Protein AF-A0A924U9N8-F1 (afdb_monomer)

pLDDT: mean 91.07, std 13.33, range [39.19, 98.81]

Mean predicted aligned error: 5.57 Å

Radius of gyration: 15.88 Å; Cα contacts (8 Å, |Δi|>4): 222; chains: 1; bounding box: 34×45×50 Å

Solvent-accessible surface area (backbone atoms only — not comparable to full-atom values): 7556 Å² total; per-residue (Å²): 134,84,81,78,81,77,82,77,83,71,85,68,96,60,90,44,39,33,40,35,32,25,15,67,86,33,66,66,45,51,51,43,21,49,53,55,40,43,75,57,66,32,47,76,49,79,48,78,37,88,37,52,78,47,33,53,52,52,52,60,47,40,71,76,75,49,95,59,62,25,33,31,37,36,22,71,71,81,56,95,81,43,58,58,62,51,45,47,51,48,45,33,74,74,69,46,20,54,5,72,10,60,64,45,62,30,48,56,8,34,51,45,11,50,46,39,35,54,51,51,52,58,55,63,72,60,62,69,81,90,63,85,81,127

Nearest PDB structures (foldseek):
  8soq-assembly2_C  TM=5.633E-01  e=2.091E-02  Lactiplantibacillus plantarum WCFS1
  6vga-assembly1_A  TM=5.889E-01  e=1.067E-01  synthetic construct
  8stc-assembly3_F  TM=5.253E-01  e=3.300E-02  Lactiplantibacillus plantarum WCFS1
  7mj0-assembly1_B  TM=5.611E-01  e=7.702E-02  Lactiplantibacillus plantarum WCFS1
  6wh9-assembly2_D  TM=6.342E-01  e=1.216E-01  Saccharopolyspora erythraea

Sequence (134 aa):
MMGEAALELPVFDKPVKLLIVSAVGEKAAARVAIARSRAVGCETDVVTVPGALEVPVVIAMAQRMAEYDGYIALAEDSDVSGGVWRSISLLGLQGLCTGNGIGLEPGQAAFAALHLVAISRKWAAKTKGIGFRA

Secondary structure (DSSP, 8-state):
-PPP-PPPPPP-SS--EEEEEEETTTHHHHHHHHHHHHTTT-EEEEEEESSTTHHHHHHHHHHHHS--SEEEEEE----TT-HHHHHHHHHHHTT--EEEEETS-HHHHHHHHHHHHHHHHHHHTT--------

Structure (mmCIF, N/CA/C/O backbone):
data_AF-A0A924U9N8-F1
#
_entry.id   AF-A0A924U9N8-F1
#
loop_
_atom_site.group_PDB
_atom_site.id
_atom_site.type_symbol
_atom_site.label_atom_id
_atom_site.label_alt_id
_atom_site.label_comp_id
_atom_site.label_asym_id
_atom_site.label_entity_id
_atom_site.label_seq_id
_atom_site.pdbx_PDB_ins_code
_atom_site.Cartn_x
_atom_site.Cartn_y
_atom_site.Cartn_z
_atom_site.occupancy
_atom_site.B_iso_or_equiv
_atom_site.auth_seq_id
_atom_site.auth_comp_id
_atom_site.auth_asym_id
_atom_site.auth_atom_id
_atom_site.pdbx_PDB_model_num
ATOM 1 N N . MET A 1 1 ? 20.220 -22.356 14.488 1.00 39.19 1 MET A N 1
ATOM 2 C CA . MET A 1 1 ? 19.341 -21.610 13.568 1.00 39.19 1 MET A CA 1
ATOM 3 C C . MET A 1 1 ? 18.072 -21.291 14.351 1.00 39.19 1 MET A C 1
ATOM 5 O O . MET A 1 1 ? 17.243 -22.172 14.518 1.00 39.19 1 MET A O 1
ATOM 9 N N . MET A 1 2 ? 18.003 -20.123 14.995 1.00 40.72 2 MET A N 1
ATOM 10 C CA . MET A 1 2 ? 16.784 -19.687 15.687 1.00 40.72 2 MET A CA 1
ATOM 11 C C . MET A 1 2 ? 15.776 -19.282 14.610 1.00 40.72 2 MET A C 1
ATOM 13 O O . MET A 1 2 ? 16.105 -18.449 13.771 1.00 40.72 2 MET A O 1
ATOM 17 N N . GLY A 1 3 ? 14.613 -19.934 14.580 1.00 47.72 3 GLY A N 1
ATOM 18 C CA . GLY A 1 3 ? 13.544 -19.622 13.635 1.00 47.72 3 GLY A CA 1
ATOM 19 C C . GLY A 1 3 ? 13.031 -18.208 13.876 1.00 47.72 3 GLY A C 1
ATOM 20 O O . GLY A 1 3 ? 12.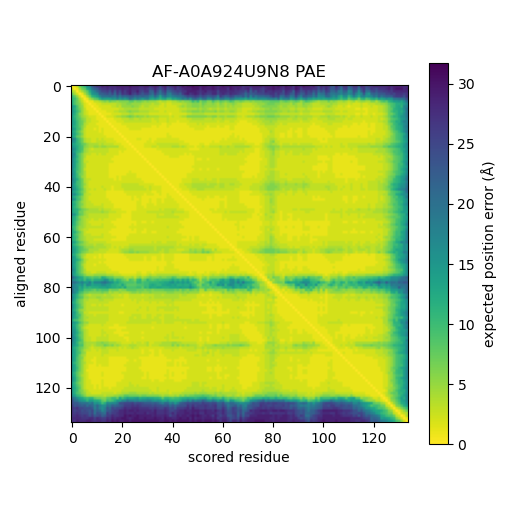579 -17.889 14.973 1.00 47.72 3 GLY A O 1
ATOM 21 N N . GLU A 1 4 ? 13.146 -17.357 12.866 1.00 48.19 4 GLU A N 1
ATOM 22 C CA . GLU A 1 4 ? 12.575 -16.017 12.869 1.00 48.19 4 GLU A CA 1
ATOM 23 C C . GLU A 1 4 ? 11.046 -16.157 12.868 1.00 48.19 4 GLU A C 1
ATOM 25 O O . GLU A 1 4 ? 10.473 -16.794 11.981 1.00 48.19 4 GLU A O 1
ATOM 30 N N . ALA A 1 5 ? 10.373 -15.649 13.903 1.00 55.84 5 ALA A N 1
ATOM 31 C CA . ALA A 1 5 ? 8.918 -15.687 13.963 1.00 55.84 5 ALA A CA 1
ATOM 32 C C . ALA A 1 5 ? 8.360 -14.773 12.862 1.00 55.84 5 ALA A C 1
ATOM 34 O O . ALA A 1 5 ? 8.456 -13.550 12.957 1.00 55.84 5 ALA A O 1
ATOM 35 N N . ALA A 1 6 ? 7.801 -15.367 11.806 1.00 76.75 6 ALA A N 1
ATOM 36 C CA . ALA A 1 6 ? 7.103 -14.622 10.770 1.00 76.75 6 ALA A CA 1
ATOM 37 C C . ALA A 1 6 ? 5.891 -13.915 11.395 1.00 76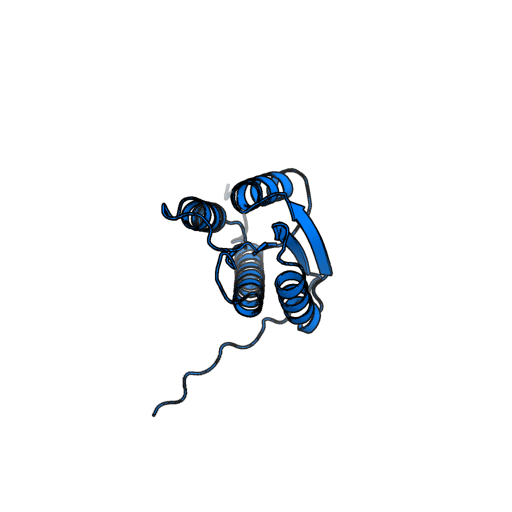.75 6 ALA A C 1
ATOM 39 O O . ALA A 1 6 ? 5.061 -14.551 12.044 1.00 76.75 6 ALA A O 1
ATOM 40 N N . LEU A 1 7 ? 5.807 -12.597 11.218 1.00 87.88 7 LEU A N 1
ATOM 41 C CA . LEU A 1 7 ? 4.706 -11.799 11.743 1.00 87.88 7 LEU A CA 1
ATOM 42 C C . LEU A 1 7 ? 3.380 -12.234 11.085 1.00 87.88 7 LEU A C 1
ATOM 44 O O . LEU A 1 7 ? 3.298 -12.370 9.861 1.00 87.88 7 LEU A O 1
ATOM 48 N N . GLU A 1 8 ? 2.350 -12.477 11.895 1.00 92.44 8 GLU A N 1
ATOM 49 C CA . GLU A 1 8 ? 1.029 -12.891 11.412 1.00 92.44 8 GLU A CA 1
ATOM 50 C C . GLU A 1 8 ? 0.281 -11.731 10.744 1.00 92.44 8 GLU A C 1
ATOM 52 O O . GLU A 1 8 ? 0.529 -10.559 11.017 1.00 92.44 8 GLU A O 1
ATOM 57 N N . LEU A 1 9 ? -0.654 -12.052 9.850 1.00 91.44 9 LEU A N 1
ATOM 58 C CA . LEU A 1 9 ? -1.535 -11.048 9.259 1.00 91.44 9 LEU A CA 1
ATOM 59 C C . LEU A 1 9 ? -2.481 -10.462 10.329 1.00 91.44 9 LEU A C 1
ATOM 61 O O . LEU A 1 9 ? -3.008 -11.217 11.149 1.00 91.44 9 LEU A O 1
ATOM 65 N N . PRO A 1 10 ? -2.744 -9.143 10.321 1.00 94.88 10 PRO A N 1
ATOM 66 C CA . PRO A 1 10 ? -3.617 -8.527 11.307 1.00 94.88 10 PRO A CA 1
ATOM 67 C C . PRO A 1 10 ? -5.076 -8.923 11.064 1.00 94.88 10 PRO A C 1
ATOM 69 O O . PRO A 1 10 ? -5.519 -9.065 9.924 1.00 94.88 10 PRO A O 1
ATOM 72 N N . VAL A 1 11 ? -5.833 -9.047 12.152 1.00 92.69 11 VAL A N 1
ATOM 73 C CA . VAL A 1 11 ? -7.287 -9.244 12.126 1.00 92.69 11 VAL A CA 1
ATOM 74 C C . VAL A 1 11 ? -7.965 -7.904 12.379 1.00 92.69 11 VAL A C 1
ATOM 76 O O . VAL A 1 11 ? -7.540 -7.151 13.256 1.00 92.69 11 VAL A O 1
ATOM 79 N N . PHE A 1 12 ? -9.026 -7.619 11.624 1.00 94.88 12 PHE A N 1
ATOM 80 C CA . PHE A 1 12 ? -9.784 -6.381 11.747 1.00 94.88 12 PHE A CA 1
ATOM 81 C C . PHE A 1 12 ? -11.217 -6.646 12.197 1.00 94.88 12 PHE A C 1
ATOM 83 O O . PHE A 1 12 ? -11.949 -7.437 11.613 1.00 94.88 12 PHE A O 1
ATOM 90 N N . ASP A 1 13 ? -11.615 -5.920 13.228 1.00 92.50 13 ASP A N 1
ATOM 91 C CA . ASP A 1 13 ? -12.946 -5.876 13.830 1.00 92.50 13 ASP A CA 1
ATOM 92 C C . ASP A 1 13 ? -13.898 -4.903 13.107 1.00 92.50 13 ASP A C 1
ATOM 94 O O . ASP A 1 13 ? -15.115 -4.973 13.271 1.00 92.50 13 ASP A O 1
ATOM 98 N N . LYS A 1 14 ? -13.357 -4.021 12.257 1.00 93.62 14 LYS A N 1
ATOM 99 C CA . LYS A 1 14 ? -14.114 -3.144 11.350 1.00 93.62 14 LYS A CA 1
ATOM 100 C C . LYS A 1 14 ? -13.619 -3.322 9.912 1.00 93.62 14 LYS A C 1
ATOM 102 O O . LYS A 1 14 ? -12.411 -3.518 9.746 1.00 93.62 14 LYS A O 1
ATOM 107 N N . PRO A 1 15 ? -14.483 -3.176 8.887 1.00 96.31 15 PRO A N 1
ATOM 108 C CA . PRO A 1 15 ? -14.069 -3.266 7.486 1.00 96.31 15 PRO A CA 1
ATOM 109 C C . PRO A 1 15 ? -12.869 -2.366 7.188 1.00 96.31 15 PRO A C 1
ATOM 111 O O . PRO A 1 15 ? -12.778 -1.268 7.734 1.00 96.31 15 PRO A O 1
ATOM 114 N N . VAL A 1 16 ? -11.941 -2.845 6.362 1.00 98.12 16 VAL A N 1
ATOM 115 C CA . VAL A 1 16 ? -10.779 -2.088 5.874 1.00 98.12 16 VAL A CA 1
ATOM 116 C C . VAL A 1 16 ? -10.905 -1.955 4.369 1.00 98.12 16 VAL A C 1
ATOM 118 O O . VAL A 1 16 ? -11.113 -2.960 3.685 1.00 98.12 16 VAL A O 1
ATOM 121 N N . LYS A 1 17 ? -10.720 -0.739 3.858 1.00 98.38 17 LYS A N 1
ATOM 122 C CA . LYS A 1 17 ? -10.680 -0.456 2.427 1.00 98.38 17 LYS A CA 1
ATOM 123 C C . LYS A 1 17 ? -9.304 0.058 2.022 1.00 98.38 17 LYS A C 1
ATOM 125 O O . LYS A 1 17 ? -8.848 1.088 2.514 1.00 98.38 17 LYS A O 1
ATOM 130 N N . LEU A 1 18 ? -8.644 -0.649 1.109 1.00 98.62 18 LEU A N 1
ATOM 131 C CA . LEU A 1 18 ? -7.336 -0.268 0.575 1.00 98.62 18 LEU A CA 1
ATOM 132 C C . LEU A 1 18 ? -7.442 0.210 -0.872 1.00 98.62 18 LEU A C 1
ATOM 134 O O . LEU A 1 18 ? -8.189 -0.361 -1.670 1.00 98.62 18 LEU A O 1
ATOM 138 N N . LEU A 1 19 ? -6.625 1.200 -1.224 1.00 98.81 19 LEU A N 1
ATOM 139 C CA . LEU A 1 19 ? -6.384 1.581 -2.613 1.00 98.81 19 LEU A CA 1
ATOM 140 C C . LEU A 1 19 ? -5.039 1.028 -3.088 1.00 98.81 19 LEU A C 1
ATOM 142 O O . LEU A 1 19 ? -3.988 1.341 -2.530 1.00 98.81 19 LEU A O 1
ATOM 146 N N . ILE A 1 20 ? -5.063 0.251 -4.164 1.00 98.75 20 ILE A N 1
ATOM 147 C CA . ILE A 1 20 ? -3.868 -0.193 -4.878 1.00 98.75 20 ILE A CA 1
ATOM 148 C C . ILE A 1 20 ? -3.652 0.752 -6.058 1.00 98.75 20 ILE A C 1
ATOM 150 O O . ILE A 1 20 ? -4.466 0.809 -6.981 1.00 98.75 20 ILE A O 1
ATOM 154 N N . VAL A 1 21 ? -2.545 1.487 -6.042 1.00 98.62 21 VAL A N 1
ATOM 155 C CA . VAL A 1 21 ? -2.132 2.347 -7.151 1.00 98.62 21 VAL A CA 1
ATOM 156 C C . VAL A 1 21 ? -1.029 1.631 -7.916 1.00 98.62 21 VAL A C 1
ATOM 158 O O . VAL A 1 21 ? 0.058 1.397 -7.393 1.00 98.62 21 VAL A O 1
ATOM 161 N N . SER A 1 22 ? -1.345 1.246 -9.147 1.00 98.19 22 SER A N 1
ATOM 162 C CA . SER A 1 22 ? -0.540 0.358 -9.981 1.00 98.19 22 SER A CA 1
ATOM 163 C C . SER A 1 22 ? -0.081 1.089 -11.234 1.00 98.19 22 SER A C 1
ATOM 165 O O . SER A 1 22 ? -0.916 1.596 -11.978 1.00 98.19 22 SER A O 1
ATOM 167 N N . ALA A 1 23 ? 1.212 1.091 -11.540 1.00 97.56 23 ALA A N 1
ATOM 168 C CA . ALA A 1 23 ? 1.681 1.484 -12.866 1.00 97.56 23 ALA A CA 1
ATOM 169 C C . ALA A 1 23 ? 1.193 0.488 -13.941 1.00 97.56 23 ALA A C 1
ATOM 171 O O . ALA A 1 23 ? 0.793 -0.646 -13.637 1.00 97.56 23 ALA A O 1
ATOM 172 N N . VAL A 1 24 ? 1.208 0.895 -15.213 1.00 96.94 24 VAL A N 1
ATOM 173 C CA . VAL A 1 24 ? 1.008 -0.042 -16.331 1.00 96.94 24 VAL A CA 1
ATOM 174 C C . VAL A 1 24 ? 2.074 -1.144 -16.287 1.00 96.94 24 VAL A C 1
ATOM 176 O O . VAL A 1 24 ? 3.216 -0.896 -15.931 1.00 96.94 24 VAL A O 1
ATOM 179 N N . GLY A 1 25 ? 1.689 -2.377 -16.624 1.00 94.38 25 GLY A N 1
ATOM 180 C CA . GLY A 1 25 ? 2.561 -3.557 -16.504 1.00 94.38 25 GLY A CA 1
ATOM 181 C C . GLY A 1 25 ? 2.381 -4.335 -15.194 1.00 94.38 25 GLY A C 1
ATOM 182 O O . GLY A 1 25 ? 2.415 -5.563 -15.210 1.00 94.38 25 GLY A O 1
ATOM 183 N N . GLU A 1 26 ? 1.983 -3.678 -14.102 1.00 96.75 26 GLU A N 1
ATOM 184 C CA . GLU A 1 26 ? 1.890 -4.280 -12.756 1.00 96.75 26 GLU A CA 1
ATOM 185 C C . GLU A 1 26 ? 0.614 -5.099 -12.482 1.00 96.75 26 GLU A C 1
ATOM 187 O O . GLU A 1 26 ? 0.225 -5.352 -11.340 1.00 96.75 26 GLU A O 1
ATOM 192 N N . LYS A 1 27 ? -0.070 -5.584 -13.526 1.00 96.62 27 LYS A N 1
ATOM 193 C CA . LYS A 1 27 ? -1.322 -6.352 -13.362 1.00 96.62 27 LYS A CA 1
ATOM 194 C C . LYS A 1 27 ? -1.128 -7.621 -12.530 1.00 96.62 27 LYS A C 1
ATOM 196 O O . LYS A 1 27 ? -2.054 -8.045 -11.839 1.00 96.62 27 LYS A O 1
ATOM 201 N N . ALA A 1 28 ? 0.030 -8.273 -12.643 1.00 97.50 28 ALA A N 1
ATOM 202 C CA . ALA A 1 28 ? 0.335 -9.471 -11.864 1.00 97.50 28 ALA A CA 1
ATOM 203 C C . ALA A 1 28 ? 0.575 -9.131 -10.390 1.00 97.50 28 ALA A C 1
ATOM 205 O O . ALA A 1 28 ? -0.034 -9.757 -9.522 1.00 97.50 28 ALA A O 1
ATOM 206 N N . ALA A 1 29 ? 1.371 -8.096 -10.122 1.00 97.50 29 ALA A N 1
ATOM 207 C CA . ALA A 1 29 ? 1.626 -7.608 -8.775 1.00 97.50 29 ALA A CA 1
ATOM 208 C C . ALA A 1 29 ? 0.339 -7.151 -8.076 1.00 97.50 29 ALA A C 1
ATOM 210 O O . ALA A 1 29 ? 0.075 -7.548 -6.941 1.00 97.50 29 ALA A O 1
ATOM 211 N N . ALA A 1 30 ? -0.532 -6.427 -8.787 1.00 98.38 30 ALA A N 1
ATOM 212 C CA . ALA A 1 30 ? -1.832 -6.014 -8.268 1.00 98.38 30 ALA A CA 1
ATOM 213 C C . ALA A 1 30 ? -2.691 -7.216 -7.840 1.00 98.38 30 ALA A C 1
ATOM 215 O O . ALA A 1 30 ? -3.300 -7.179 -6.775 1.00 98.38 30 ALA A O 1
ATOM 216 N N . ARG A 1 31 ? -2.702 -8.322 -8.603 1.00 98.44 31 ARG A N 1
ATOM 217 C CA . ARG A 1 31 ? -3.426 -9.546 -8.202 1.00 98.44 31 ARG A CA 1
ATOM 218 C C . ARG A 1 31 ? -2.867 -10.173 -6.928 1.00 98.44 31 ARG A C 1
ATOM 220 O O . ARG A 1 31 ? -3.654 -10.649 -6.113 1.00 98.44 31 ARG A O 1
ATOM 227 N N . VAL A 1 32 ? -1.545 -10.179 -6.753 1.00 98.31 32 VAL A N 1
ATOM 228 C CA . VAL A 1 32 ? -0.909 -10.693 -5.528 1.00 98.31 32 VAL A CA 1
ATOM 229 C C . VAL A 1 32 ? -1.297 -9.830 -4.329 1.00 98.31 32 VAL A C 1
ATOM 231 O O . VAL A 1 32 ? -1.755 -10.364 -3.319 1.00 98.31 32 VAL A O 1
ATOM 234 N N . ALA A 1 33 ? -1.200 -8.505 -4.465 1.00 98.19 33 ALA A N 1
ATOM 235 C CA . ALA A 1 33 ? -1.613 -7.565 -3.428 1.00 98.19 33 ALA A CA 1
ATOM 236 C C . ALA A 1 33 ? -3.100 -7.737 -3.064 1.00 98.19 33 ALA A C 1
ATOM 238 O O . ALA A 1 33 ? -3.424 -7.893 -1.889 1.00 98.19 33 ALA A O 1
ATOM 239 N N . ILE A 1 34 ? -3.994 -7.826 -4.061 1.00 98.50 34 ILE A N 1
ATOM 240 C CA . ILE A 1 34 ? -5.427 -8.102 -3.855 1.00 98.50 34 ILE A CA 1
ATOM 241 C C . ILE A 1 34 ? -5.629 -9.400 -3.074 1.00 98.50 34 ILE A C 1
ATOM 243 O O . ILE A 1 34 ? -6.374 -9.414 -2.096 1.00 98.50 34 ILE A O 1
ATOM 247 N N . ALA A 1 35 ? -4.995 -10.495 -3.501 1.00 98.00 35 ALA A N 1
ATOM 248 C CA . ALA A 1 35 ? -5.159 -11.793 -2.853 1.00 98.00 35 ALA A CA 1
ATOM 249 C C . ALA A 1 35 ? -4.712 -11.741 -1.386 1.00 98.00 35 ALA A C 1
ATOM 251 O O . ALA A 1 35 ? -5.421 -12.233 -0.507 1.00 98.00 35 ALA A O 1
ATOM 252 N N . ARG A 1 36 ? -3.577 -11.086 -1.110 1.00 96.56 36 ARG A N 1
ATOM 253 C CA . ARG A 1 36 ? -3.049 -10.914 0.248 1.00 96.56 36 ARG A CA 1
ATOM 254 C C . ARG A 1 36 ? -3.977 -10.071 1.125 1.00 96.56 36 ARG A C 1
ATOM 256 O O . ARG A 1 36 ? -4.232 -10.458 2.260 1.00 96.56 36 ARG A O 1
ATOM 263 N N . SER A 1 37 ? -4.514 -8.968 0.607 1.00 97.50 37 SER A N 1
ATOM 264 C CA . SER A 1 37 ? -5.460 -8.107 1.332 1.00 97.50 37 SER A CA 1
ATOM 265 C C . SER A 1 37 ? -6.802 -8.793 1.585 1.00 97.50 37 SER A C 1
ATOM 267 O O . SER A 1 37 ? -7.342 -8.730 2.689 1.00 97.50 37 SER A O 1
ATOM 269 N N . ARG A 1 38 ? -7.336 -9.510 0.594 1.00 95.81 38 ARG A N 1
ATOM 270 C CA . ARG A 1 38 ? -8.611 -10.229 0.733 1.00 95.81 38 ARG A CA 1
ATOM 271 C C . ARG A 1 38 ? -8.525 -11.417 1.688 1.00 95.81 38 ARG A C 1
ATOM 273 O O . ARG A 1 38 ? -9.541 -11.769 2.277 1.00 95.81 38 ARG A O 1
ATOM 280 N N . ALA A 1 39 ? -7.337 -11.986 1.902 1.00 94.31 39 ALA A N 1
ATOM 281 C CA . ALA A 1 39 ? -7.126 -13.053 2.884 1.00 94.31 39 ALA A CA 1
ATOM 282 C C . ALA A 1 39 ? -7.479 -12.639 4.329 1.00 94.31 39 ALA A C 1
ATOM 284 O O . ALA A 1 39 ? -7.734 -13.507 5.157 1.00 94.31 39 ALA A O 1
ATOM 285 N N . VAL A 1 40 ? -7.536 -11.334 4.621 1.00 94.75 40 VAL A N 1
ATOM 286 C CA . VAL A 1 40 ? -7.982 -10.776 5.913 1.00 94.75 40 VAL A CA 1
ATOM 287 C C . VAL A 1 40 ? -9.285 -9.976 5.805 1.00 94.75 40 VAL A C 1
ATOM 289 O O . VAL A 1 40 ? -9.577 -9.134 6.649 1.00 94.75 40 VAL A O 1
ATOM 292 N N . GLY A 1 41 ? -10.072 -10.206 4.749 1.00 94.50 41 GLY A N 1
ATOM 293 C CA . GLY A 1 41 ? -11.385 -9.579 4.574 1.00 94.50 41 GLY A CA 1
ATOM 294 C C . GLY A 1 41 ? -11.357 -8.101 4.168 1.00 94.50 41 GLY A C 1
ATOM 295 O O . GLY A 1 41 ? -12.372 -7.427 4.307 1.00 94.50 41 GLY A O 1
ATOM 296 N N . CYS A 1 42 ? -10.227 -7.581 3.674 1.00 96.44 42 CYS A N 1
ATOM 297 C CA . CYS A 1 42 ? -10.149 -6.195 3.205 1.00 96.44 42 CYS A CA 1
ATOM 298 C C . CYS A 1 42 ? -10.767 -6.020 1.812 1.00 96.44 42 CYS A C 1
ATOM 300 O O . CYS A 1 42 ? -10.519 -6.810 0.894 1.00 96.44 42 CYS A O 1
ATOM 302 N N . GLU A 1 43 ? -11.487 -4.917 1.633 1.00 97.75 43 GLU A N 1
ATOM 303 C CA . GLU A 1 43 ? -11.889 -4.414 0.325 1.00 97.75 43 GLU A CA 1
ATOM 304 C C . GLU A 1 43 ? -10.701 -3.743 -0.371 1.00 97.75 43 GLU A C 1
ATOM 306 O O . GLU A 1 43 ? -9.824 -3.153 0.263 1.00 97.75 43 GLU A O 1
ATOM 311 N N . THR A 1 44 ? -10.652 -3.864 -1.695 1.00 98.25 44 THR A N 1
ATOM 312 C CA . THR A 1 44 ? -9.545 -3.366 -2.518 1.00 98.25 44 THR A CA 1
ATOM 313 C C . THR A 1 44 ? -10.087 -2.739 -3.790 1.00 98.25 44 THR A C 1
ATOM 315 O O . THR A 1 44 ? -10.752 -3.422 -4.569 1.00 98.25 44 THR A O 1
ATOM 318 N N . ASP A 1 45 ? -9.741 -1.473 -4.009 1.00 98.44 45 ASP A N 1
ATOM 319 C CA . ASP A 1 45 ? -9.881 -0.803 -5.301 1.00 98.44 45 ASP A CA 1
ATOM 320 C C . ASP A 1 45 ? -8.514 -0.733 -5.986 1.00 98.44 45 ASP A C 1
ATOM 322 O O . ASP A 1 45 ? -7.474 -0.668 -5.324 1.00 98.44 45 ASP A O 1
ATOM 326 N N . VAL A 1 46 ? -8.504 -0.747 -7.320 1.00 98.44 46 VAL A N 1
ATOM 327 C CA . VAL A 1 46 ? -7.277 -0.601 -8.112 1.00 98.44 46 VAL A CA 1
ATOM 328 C C . VAL A 1 46 ? -7.418 0.577 -9.056 1.00 98.44 46 VAL A C 1
ATOM 330 O O . VAL A 1 46 ? -8.362 0.637 -9.843 1.00 98.44 46 VAL A O 1
ATOM 333 N N . VAL A 1 47 ? -6.436 1.472 -9.027 1.00 98.38 47 VAL A N 1
ATOM 334 C CA . VAL A 1 47 ? -6.264 2.527 -10.026 1.00 98.38 47 VAL A CA 1
ATOM 335 C C . VAL A 1 47 ? -4.976 2.265 -10.789 1.00 98.38 47 VAL A C 1
ATOM 337 O O . VAL A 1 47 ? -3.923 2.044 -10.190 1.00 98.38 47 VAL A O 1
ATOM 340 N N . THR A 1 48 ? -5.062 2.285 -12.119 1.00 98.38 48 THR A N 1
ATOM 341 C CA . THR A 1 48 ? -3.894 2.151 -12.99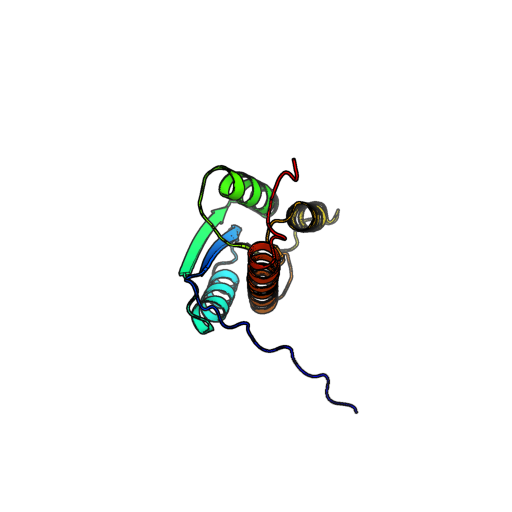2 1.00 98.38 48 THR A CA 1
ATOM 342 C C . THR A 1 48 ? -3.415 3.521 -13.459 1.00 98.38 48 THR A C 1
ATOM 344 O O . THR A 1 48 ? -4.216 4.321 -13.941 1.00 98.38 48 THR A O 1
ATOM 347 N N . VAL A 1 49 ? -2.113 3.776 -13.340 1.00 98.12 49 VAL A N 1
ATOM 348 C CA . VAL A 1 49 ? -1.447 5.020 -13.751 1.00 98.12 49 VAL A CA 1
ATOM 349 C C . VAL A 1 49 ? -0.381 4.758 -14.824 1.00 98.12 49 VAL A C 1
ATOM 351 O O . VAL A 1 49 ? 0.075 3.619 -14.942 1.00 98.12 49 VAL A O 1
ATOM 354 N N . PRO A 1 50 ? 0.029 5.769 -15.617 1.00 97.00 50 PRO A N 1
ATOM 355 C CA . PRO A 1 50 ? 1.007 5.586 -16.691 1.00 97.00 50 PRO A CA 1
ATOM 356 C C . PRO A 1 50 ? 2.376 5.066 -16.239 1.00 97.00 50 PRO A C 1
ATOM 358 O O . PRO A 1 50 ? 2.950 4.242 -16.941 1.00 97.00 50 PRO A O 1
ATOM 361 N N . GLY A 1 51 ? 2.897 5.498 -15.089 1.00 94.62 51 GLY A N 1
ATOM 362 C CA . GLY A 1 51 ? 4.200 5.058 -14.597 1.00 94.62 51 GLY A CA 1
ATOM 363 C C . GLY A 1 51 ? 4.402 5.277 -13.098 1.00 94.62 51 GLY A C 1
ATOM 364 O O . GLY A 1 51 ? 3.492 5.664 -12.364 1.00 94.62 51 GLY A O 1
ATOM 365 N N . ALA A 1 52 ? 5.626 5.011 -12.632 1.00 95.56 52 ALA A N 1
ATOM 366 C CA . ALA A 1 52 ? 5.985 5.067 -11.213 1.00 95.56 52 ALA A CA 1
ATOM 367 C C . ALA A 1 52 ? 5.858 6.479 -10.603 1.00 95.56 52 ALA A C 1
ATOM 369 O O . ALA A 1 52 ? 5.559 6.612 -9.417 1.00 95.56 52 ALA A O 1
ATOM 370 N N . LEU A 1 53 ? 6.050 7.534 -11.405 1.00 95.00 53 LEU A N 1
ATOM 371 C CA . LEU A 1 53 ? 5.986 8.929 -10.950 1.00 95.00 53 LEU A CA 1
ATOM 372 C C . LEU A 1 53 ? 4.569 9.355 -10.548 1.00 95.00 53 LEU A C 1
ATOM 374 O O . LEU A 1 53 ? 4.401 10.151 -9.623 1.00 95.00 53 LEU A O 1
ATOM 378 N N . GLU A 1 54 ? 3.543 8.795 -11.188 1.00 96.88 54 GLU A N 1
ATOM 379 C CA . GLU A 1 54 ? 2.151 9.115 -10.873 1.00 96.88 54 GLU A CA 1
ATOM 380 C C . GLU A 1 54 ? 1.641 8.376 -9.629 1.00 96.88 54 GLU A C 1
ATOM 382 O O . GLU A 1 54 ? 0.659 8.806 -9.023 1.00 96.88 54 GLU A O 1
ATOM 387 N N . VAL A 1 55 ? 2.307 7.297 -9.204 1.00 97.88 55 VAL A N 1
ATOM 388 C CA . VAL A 1 55 ? 1.903 6.494 -8.038 1.00 97.88 55 VAL A CA 1
ATOM 389 C C . VAL A 1 55 ? 1.812 7.329 -6.748 1.00 97.88 55 VAL A C 1
ATOM 391 O O . VAL A 1 55 ? 0.726 7.382 -6.161 1.00 97.88 55 VAL A O 1
ATOM 394 N N . PRO A 1 56 ? 2.874 8.029 -6.288 1.00 97.31 56 PRO A N 1
ATOM 395 C CA . PRO A 1 56 ? 2.787 8.862 -5.086 1.00 97.31 56 PRO A CA 1
ATOM 396 C C . PRO A 1 56 ? 1.787 10.016 -5.243 1.00 97.31 56 PRO A C 1
ATOM 398 O O . PRO A 1 56 ? 1.131 10.395 -4.272 1.00 97.31 56 PRO A O 1
ATOM 401 N N . VAL A 1 57 ? 1.630 10.553 -6.458 1.00 97.62 57 VAL A N 1
ATOM 402 C CA . VAL A 1 57 ? 0.690 11.648 -6.741 1.00 97.62 57 VAL A CA 1
ATOM 403 C C . VAL A 1 57 ? -0.751 11.187 -6.538 1.00 97.62 57 VAL A C 1
ATOM 405 O O . VAL A 1 57 ? -1.506 11.849 -5.826 1.00 97.62 57 VAL A O 1
ATOM 408 N N . VAL A 1 58 ? -1.128 10.035 -7.095 1.00 98.44 58 VAL A N 1
ATOM 409 C CA . VAL A 1 58 ? -2.479 9.482 -6.935 1.00 98.44 58 VAL A CA 1
ATOM 410 C C . VAL A 1 58 ? -2.757 9.090 -5.488 1.00 98.44 58 VAL A C 1
ATOM 412 O O . VAL A 1 58 ? -3.849 9.375 -5.003 1.00 98.44 58 VAL A O 1
ATOM 415 N N . ILE A 1 59 ? -1.786 8.525 -4.762 1.00 98.50 59 ILE A N 1
ATOM 416 C CA . ILE A 1 59 ? -1.946 8.237 -3.324 1.00 98.50 59 ILE A CA 1
ATOM 417 C C . ILE A 1 59 ? -2.219 9.529 -2.542 1.00 98.50 59 ILE A C 1
ATOM 419 O O . ILE A 1 59 ? -3.165 9.596 -1.757 1.00 98.50 59 ILE A O 1
ATOM 423 N N . ALA A 1 60 ? -1.441 10.585 -2.794 1.00 97.81 60 ALA A N 1
ATOM 424 C CA . ALA A 1 60 ? -1.635 11.877 -2.142 1.00 97.81 60 ALA A CA 1
ATOM 425 C C . ALA A 1 60 ? -2.980 12.535 -2.502 1.00 97.81 60 ALA A C 1
ATOM 427 O O . ALA A 1 60 ? -3.582 13.210 -1.667 1.00 97.81 60 ALA A O 1
ATOM 428 N N . MET A 1 61 ? -3.457 12.363 -3.740 1.00 98.06 61 MET A N 1
ATOM 429 C CA . MET A 1 61 ? -4.788 12.815 -4.157 1.00 98.06 61 MET A CA 1
ATOM 430 C C . MET A 1 61 ? -5.886 12.034 -3.437 1.00 98.06 61 MET A C 1
ATOM 432 O O . MET A 1 61 ? -6.769 12.648 -2.842 1.00 98.06 61 MET A O 1
ATOM 436 N N . ALA A 1 62 ? -5.806 10.702 -3.447 1.00 98.06 62 ALA A N 1
ATOM 437 C CA . ALA A 1 62 ? -6.788 9.824 -2.826 1.00 98.06 62 ALA A CA 1
ATOM 438 C C . ALA A 1 62 ? -6.938 10.115 -1.330 1.00 98.06 62 ALA A C 1
ATOM 440 O O . ALA A 1 62 ? -8.061 10.288 -0.877 1.00 98.06 62 ALA A O 1
ATOM 441 N N . GLN A 1 63 ? -5.836 10.326 -0.603 1.00 96.00 63 GLN A N 1
ATOM 442 C CA . GLN A 1 63 ? -5.877 10.674 0.823 1.00 96.00 63 GLN A CA 1
ATOM 443 C C . GLN A 1 63 ? -6.681 11.937 1.149 1.00 96.00 63 GLN A C 1
ATOM 445 O O . GLN A 1 63 ? -7.167 12.082 2.267 1.00 96.00 63 GLN A O 1
ATOM 450 N N . ARG A 1 64 ? -6.801 12.875 0.208 1.00 95.44 64 ARG A N 1
ATOM 451 C CA . ARG A 1 64 ? -7.552 14.123 0.416 1.00 95.44 64 ARG A CA 1
ATOM 452 C C . ARG A 1 64 ? -8.972 14.072 -0.131 1.00 95.44 64 ARG A C 1
ATOM 454 O O . ARG A 1 64 ? -9.778 14.923 0.225 1.00 95.44 64 ARG A O 1
ATOM 461 N N . MET A 1 65 ? -9.239 13.163 -1.064 1.00 96.50 65 MET A N 1
ATOM 462 C CA . MET A 1 65 ? -10.429 13.201 -1.919 1.00 96.50 65 MET A CA 1
ATOM 463 C C . MET A 1 65 ? -11.286 11.936 -1.822 1.00 96.50 65 MET A C 1
ATOM 465 O O . MET A 1 65 ? -12.377 11.911 -2.385 1.00 96.50 65 MET A O 1
ATOM 469 N N . ALA A 1 66 ? -10.799 10.885 -1.163 1.00 95.12 66 ALA A N 1
ATOM 470 C CA . ALA A 1 66 ? -11.452 9.590 -1.064 1.00 95.12 66 ALA A CA 1
ATOM 471 C C . ALA A 1 66 ? -11.236 8.954 0.318 1.00 95.12 66 ALA A C 1
ATOM 473 O O . ALA A 1 66 ? -10.282 9.260 1.027 1.00 95.12 66 ALA A O 1
ATOM 474 N N . GLU A 1 67 ? -12.122 8.025 0.666 1.00 93.06 67 GLU A N 1
ATOM 475 C CA . GLU A 1 67 ? -12.124 7.330 1.953 1.00 93.06 67 GLU A CA 1
ATOM 476 C C . GLU A 1 67 ? -11.431 5.964 1.808 1.00 93.06 67 GLU A C 1
ATOM 478 O O . GLU A 1 67 ? -12.065 4.964 1.458 1.00 93.06 67 GLU A O 1
ATOM 483 N N . TYR A 1 68 ? -10.117 5.927 2.046 1.00 98.38 68 TYR A N 1
ATOM 484 C CA . TYR A 1 68 ? -9.329 4.693 2.143 1.00 98.38 68 TYR A CA 1
ATOM 485 C C . TYR A 1 68 ? -8.568 4.649 3.467 1.00 98.38 68 TYR A C 1
ATOM 487 O O . TYR A 1 68 ? -8.045 5.658 3.934 1.00 98.38 68 TYR A O 1
ATOM 495 N N . ASP A 1 69 ? -8.460 3.459 4.055 1.00 98.06 69 ASP A N 1
ATOM 496 C CA . ASP A 1 69 ? -7.703 3.241 5.289 1.00 98.06 69 ASP A CA 1
ATOM 497 C C . ASP A 1 69 ? -6.191 3.160 5.035 1.00 98.06 69 ASP A C 1
ATOM 499 O O . ASP A 1 69 ? -5.386 3.464 5.915 1.00 98.06 69 ASP A O 1
ATOM 503 N N . GLY A 1 70 ? -5.790 2.730 3.837 1.00 98.38 70 GLY A N 1
ATOM 504 C CA . GLY A 1 70 ? -4.394 2.536 3.471 1.00 98.38 70 GLY A CA 1
ATOM 505 C C . GLY A 1 70 ? -4.183 2.366 1.971 1.00 98.38 70 GLY A C 1
ATOM 506 O O . GLY A 1 70 ? -5.129 2.233 1.191 1.00 98.38 70 GLY A O 1
ATOM 507 N N . TYR A 1 71 ? -2.913 2.366 1.577 1.00 98.75 71 TYR A N 1
ATOM 508 C CA . TYR A 1 71 ? -2.492 2.445 0.182 1.00 98.75 71 TYR A CA 1
ATOM 509 C C . TYR A 1 71 ? -1.395 1.435 -0.119 1.00 98.75 71 TYR A C 1
ATOM 511 O O . TYR A 1 71 ? -0.505 1.219 0.701 1.00 98.75 71 TYR A O 1
ATOM 519 N N . ILE A 1 72 ? -1.418 0.860 -1.316 1.00 98.75 72 ILE A N 1
ATOM 520 C CA . ILE A 1 72 ? -0.361 -0.018 -1.823 1.00 98.75 72 ILE A CA 1
ATOM 521 C C . ILE A 1 72 ? 0.165 0.590 -3.123 1.00 98.75 72 ILE A C 1
ATOM 523 O O . ILE A 1 72 ? -0.606 0.826 -4.052 1.00 98.75 72 ILE A O 1
ATOM 527 N N . ALA A 1 73 ? 1.467 0.858 -3.174 1.00 98.44 73 ALA A N 1
ATOM 528 C CA . ALA A 1 73 ? 2.154 1.443 -4.322 1.00 98.44 73 ALA A CA 1
ATOM 529 C C . ALA A 1 73 ? 2.858 0.348 -5.128 1.00 98.44 73 ALA A C 1
ATOM 531 O O . ALA A 1 73 ? 3.733 -0.315 -4.580 1.00 98.44 73 ALA A O 1
ATOM 532 N N . LEU A 1 74 ? 2.505 0.166 -6.404 1.00 98.31 74 LEU A N 1
ATOM 533 C CA . LEU A 1 74 ? 3.098 -0.853 -7.277 1.00 98.31 74 LEU A CA 1
ATOM 534 C C . LEU A 1 74 ? 3.611 -0.227 -8.576 1.00 98.31 74 LEU A C 1
ATOM 536 O O . LEU A 1 74 ? 2.844 0.392 -9.315 1.00 98.31 74 LEU A O 1
ATOM 540 N N . ALA A 1 75 ? 4.895 -0.420 -8.855 1.00 96.88 75 ALA A N 1
ATOM 541 C CA . ALA A 1 75 ? 5.552 -0.099 -10.119 1.00 96.88 75 ALA A CA 1
ATOM 542 C C . ALA A 1 75 ? 6.888 -0.845 -10.192 1.00 96.88 75 ALA A C 1
ATOM 544 O O . ALA A 1 75 ? 7.472 -1.166 -9.153 1.00 96.88 75 ALA A O 1
ATOM 545 N N . GLU A 1 76 ? 7.414 -1.038 -11.396 1.00 92.31 76 GLU A N 1
ATOM 546 C CA . GLU A 1 76 ? 8.827 -1.363 -11.562 1.00 92.31 76 GLU A CA 1
ATOM 547 C C . GLU A 1 76 ? 9.697 -0.237 -10.987 1.00 92.31 76 GLU A C 1
ATOM 549 O O . GLU A 1 76 ? 9.325 0.943 -11.006 1.00 92.31 76 GLU A O 1
ATOM 554 N N . ASP A 1 77 ? 10.876 -0.596 -10.480 1.00 87.19 77 ASP A N 1
ATOM 555 C CA . ASP A 1 77 ? 11.860 0.404 -10.086 1.00 87.19 77 ASP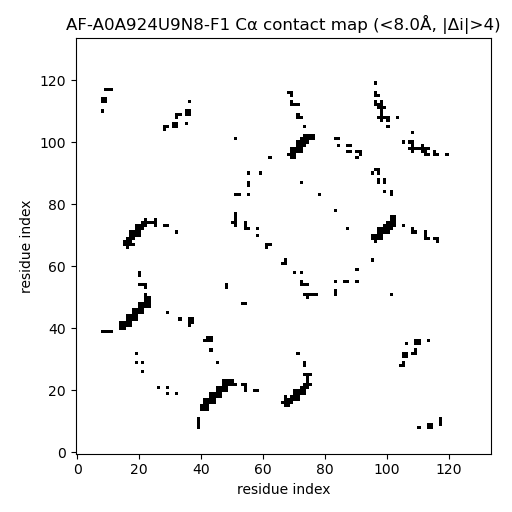 A CA 1
ATOM 556 C C . ASP A 1 77 ? 12.559 0.958 -11.331 1.00 87.19 77 ASP A C 1
ATOM 558 O O . ASP A 1 77 ? 13.537 0.404 -11.833 1.00 87.19 77 ASP A O 1
ATOM 562 N N . SER A 1 78 ? 11.995 2.034 -11.872 1.00 77.62 78 SER A N 1
ATOM 563 C CA . SER A 1 78 ? 12.499 2.701 -13.072 1.00 77.62 78 SER A CA 1
ATOM 564 C C . SER A 1 78 ? 13.343 3.942 -12.768 1.00 77.62 78 SER A C 1
ATOM 566 O O . SER A 1 78 ? 13.766 4.630 -13.697 1.00 77.62 78 SER A O 1
ATOM 568 N N . ASP A 1 79 ? 13.540 4.292 -11.493 1.00 77.94 79 ASP A N 1
ATOM 569 C CA . ASP A 1 79 ? 14.139 5.563 -11.084 1.00 77.94 79 ASP A CA 1
ATOM 570 C C . ASP A 1 79 ? 15.472 5.359 -10.358 1.00 77.94 79 ASP A C 1
ATOM 572 O O . ASP A 1 79 ? 15.526 5.132 -9.151 1.00 77.94 79 ASP A O 1
ATOM 576 N N . VAL A 1 80 ? 16.568 5.561 -11.095 1.00 72.38 80 VAL A N 1
ATOM 577 C CA . VAL A 1 80 ? 17.947 5.490 -10.578 1.00 72.38 80 VAL A CA 1
ATOM 578 C C . VAL A 1 80 ? 18.175 6.434 -9.389 1.00 72.38 80 VAL A C 1
ATOM 580 O O . VAL A 1 80 ? 19.033 6.173 -8.547 1.00 72.38 80 VAL A O 1
ATOM 583 N N . SER A 1 81 ? 17.421 7.535 -9.297 1.00 80.81 81 SER A N 1
ATOM 584 C CA . SER A 1 81 ? 17.551 8.504 -8.204 1.00 80.81 81 SER A CA 1
ATOM 585 C C . SER A 1 81 ? 16.818 8.094 -6.920 1.00 80.81 81 SER A C 1
ATOM 587 O O . SER A 1 81 ? 17.028 8.710 -5.871 1.00 80.81 81 SER A O 1
ATOM 589 N N . GLY A 1 82 ? 15.963 7.066 -6.974 1.00 84.56 82 GLY A N 1
ATOM 590 C CA . GLY A 1 82 ? 15.142 6.623 -5.844 1.00 84.56 82 GLY A CA 1
ATOM 591 C C . GLY A 1 82 ? 14.136 7.678 -5.359 1.00 84.56 82 GLY A C 1
ATOM 592 O O . GLY A 1 82 ? 13.694 7.646 -4.205 1.00 84.56 82 GLY A O 1
ATOM 593 N N . GLY A 1 83 ? 13.774 8.642 -6.207 1.00 89.62 83 GLY A N 1
ATOM 594 C CA . GLY A 1 83 ? 12.820 9.706 -5.911 1.00 89.62 83 GLY A CA 1
ATOM 595 C C . GLY A 1 83 ? 11.421 9.173 -5.608 1.00 89.62 83 GLY A C 1
ATOM 596 O O . GLY A 1 83 ? 10.780 9.627 -4.653 1.00 89.62 83 GLY A O 1
ATOM 597 N N . VAL A 1 84 ? 10.965 8.156 -6.345 1.00 92.81 84 VAL A N 1
ATOM 598 C CA . VAL A 1 84 ? 9.666 7.500 -6.089 1.00 92.81 84 VAL A CA 1
ATOM 599 C C . VAL A 1 84 ? 9.656 6.814 -4.719 1.00 92.81 84 VAL A C 1
ATOM 601 O O . VAL A 1 84 ? 8.768 7.070 -3.905 1.00 92.81 84 VAL A O 1
ATOM 604 N N . TRP A 1 85 ? 10.686 6.028 -4.407 1.00 93.25 85 TRP A N 1
ATOM 605 C CA . TRP A 1 85 ? 10.865 5.378 -3.103 1.00 93.25 85 TRP A CA 1
ATOM 606 C C . TRP A 1 85 ? 10.830 6.359 -1.931 1.00 93.25 85 TRP A C 1
ATOM 608 O O . TRP A 1 85 ? 10.142 6.139 -0.924 1.00 93.25 85 TRP A O 1
ATOM 618 N N . ARG A 1 86 ? 11.557 7.473 -2.072 1.00 95.12 86 ARG A N 1
ATOM 619 C CA . ARG A 1 86 ? 11.564 8.546 -1.077 1.00 95.12 86 ARG A CA 1
ATOM 620 C C . ARG A 1 86 ? 10.179 9.163 -0.928 1.00 95.12 86 ARG A C 1
ATOM 622 O O . ARG A 1 86 ? 9.757 9.415 0.194 1.00 95.12 86 ARG A O 1
ATOM 629 N N . SER A 1 87 ? 9.457 9.358 -2.027 1.00 96.25 87 SER A N 1
ATOM 630 C CA . SER A 1 87 ? 8.108 9.932 -2.004 1.00 96.25 87 SER A CA 1
ATOM 631 C C . SER A 1 87 ? 7.109 9.033 -1.272 1.00 96.25 87 SER A C 1
ATOM 633 O O . SER A 1 87 ? 6.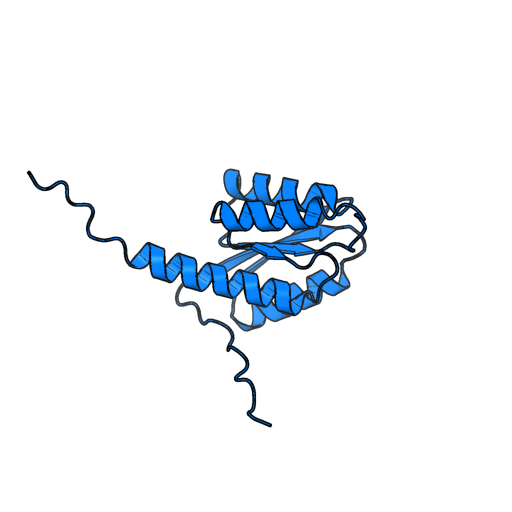363 9.524 -0.428 1.00 96.25 87 SER A O 1
ATOM 635 N N . ILE A 1 88 ? 7.134 7.715 -1.504 1.00 97.12 88 ILE A N 1
ATOM 636 C CA . ILE A 1 88 ? 6.275 6.766 -0.771 1.00 97.12 88 ILE A CA 1
ATOM 637 C C . ILE A 1 88 ? 6.620 6.739 0.723 1.00 97.12 88 ILE A C 1
ATOM 639 O O . ILE A 1 88 ? 5.718 6.745 1.564 1.00 97.12 88 ILE A O 1
ATOM 643 N N . SER A 1 89 ? 7.913 6.775 1.059 1.00 95.75 89 SER A N 1
ATOM 644 C CA . SER A 1 89 ? 8.370 6.876 2.452 1.00 95.75 89 SER A CA 1
ATOM 645 C C . SER A 1 89 ? 7.884 8.165 3.119 1.00 95.75 89 SER A C 1
ATOM 647 O O . SER A 1 89 ? 7.409 8.131 4.250 1.00 95.75 89 SER A O 1
ATOM 649 N N . LEU A 1 90 ? 7.954 9.301 2.418 1.00 97.69 90 LEU A N 1
ATOM 650 C CA . LEU A 1 90 ? 7.466 10.587 2.919 1.00 97.69 90 LEU A CA 1
ATOM 651 C C . LEU A 1 90 ? 5.957 10.567 3.172 1.00 97.69 90 LEU A C 1
ATOM 653 O O . LEU A 1 90 ? 5.527 11.041 4.219 1.00 97.69 90 LEU A O 1
ATOM 657 N N . LEU A 1 91 ? 5.165 9.974 2.275 1.00 97.94 91 LEU A N 1
ATOM 658 C CA . LEU A 1 91 ? 3.727 9.781 2.492 1.00 97.94 91 LEU A CA 1
ATOM 659 C C . LEU A 1 91 ? 3.460 8.935 3.749 1.00 97.94 91 LEU A C 1
ATOM 661 O O . LEU A 1 91 ? 2.611 9.295 4.562 1.00 97.94 91 LEU A O 1
ATOM 665 N N . GLY A 1 92 ? 4.233 7.864 3.957 1.00 96.94 92 GLY A N 1
ATOM 666 C CA . GLY A 1 92 ? 4.163 7.053 5.177 1.00 96.94 92 GLY A CA 1
ATOM 667 C C . GLY A 1 92 ? 4.476 7.854 6.447 1.00 96.94 92 GLY A C 1
ATOM 668 O O . GLY A 1 92 ? 3.731 7.810 7.424 1.00 96.94 92 GLY A O 1
ATOM 669 N N . LEU A 1 93 ? 5.542 8.662 6.417 1.00 97.06 93 LEU A N 1
ATOM 670 C CA . LEU A 1 93 ? 5.933 9.542 7.528 1.00 97.06 93 LEU A CA 1
ATOM 671 C C . LEU A 1 93 ? 4.924 10.668 7.796 1.00 97.06 93 LEU A C 1
ATOM 673 O O . LEU A 1 93 ? 4.838 11.156 8.921 1.00 97.06 93 LEU A O 1
ATOM 677 N N . GLN A 1 94 ? 4.137 11.061 6.794 1.00 95.88 94 GLN A N 1
ATOM 678 C CA . GLN A 1 94 ? 3.007 11.985 6.943 1.00 95.88 94 GLN A CA 1
ATOM 679 C C . GLN A 1 94 ? 1.766 11.328 7.572 1.00 95.88 94 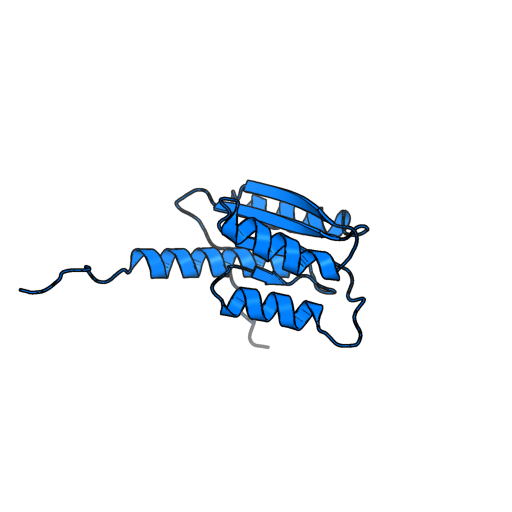GLN A C 1
ATOM 681 O O . GLN A 1 94 ? 0.758 12.002 7.777 1.00 95.88 94 GLN A O 1
ATOM 686 N N . GLY A 1 95 ? 1.835 10.039 7.916 1.00 94.75 95 GLY A N 1
ATOM 687 C CA . GLY A 1 95 ? 0.786 9.311 8.629 1.00 94.75 95 GLY A CA 1
ATOM 688 C C . GLY A 1 95 ? -0.125 8.472 7.736 1.00 94.75 95 GLY A C 1
ATOM 689 O O . GLY A 1 95 ? -1.087 7.893 8.240 1.00 94.75 95 GLY A O 1
ATOM 690 N N . LEU A 1 96 ? 0.152 8.377 6.432 1.00 97.94 96 LEU A N 1
ATOM 691 C CA . LEU A 1 96 ? -0.592 7.479 5.553 1.00 97.94 96 LEU A CA 1
ATOM 692 C C . LEU A 1 96 ? -0.125 6.037 5.781 1.00 97.94 96 LEU A C 1
ATOM 694 O O . LEU A 1 96 ? 1.065 5.759 5.911 1.00 97.94 96 LEU A O 1
ATOM 698 N N . CYS A 1 97 ? -1.059 5.090 5.772 1.00 98.31 97 CYS A N 1
ATOM 699 C CA . CYS A 1 97 ? -0.730 3.671 5.881 1.00 98.31 97 CYS A CA 1
ATOM 700 C C . CYS A 1 97 ? -0.295 3.133 4.509 1.00 98.31 97 CYS A C 1
ATOM 702 O O . CYS A 1 97 ? -1.106 2.555 3.786 1.00 98.31 97 CYS A O 1
ATOM 704 N N . THR A 1 98 ? 0.962 3.377 4.120 1.00 98.06 98 THR A N 1
ATOM 705 C CA . THR A 1 98 ? 1.491 3.032 2.790 1.00 98.06 98 THR A CA 1
ATOM 706 C C . THR A 1 98 ? 2.331 1.752 2.797 1.00 98.06 98 THR A C 1
ATOM 708 O O . THR A 1 98 ? 3.291 1.601 3.548 1.00 98.06 98 THR A O 1
ATOM 711 N N . GLY A 1 99 ? 1.984 0.822 1.911 1.00 97.88 99 GLY A N 1
ATOM 712 C CA . GLY A 1 99 ? 2.788 -0.340 1.552 1.00 97.88 99 GLY A CA 1
ATOM 713 C C . GLY A 1 99 ? 3.581 -0.068 0.282 1.00 97.88 99 GLY A C 1
ATOM 714 O O . GLY A 1 99 ? 2.988 0.139 -0.778 1.00 97.88 99 GLY A O 1
ATOM 715 N N . ASN A 1 100 ? 4.910 -0.060 0.377 1.00 96.56 100 ASN A N 1
ATOM 716 C CA . ASN A 1 100 ? 5.776 0.211 -0.766 1.00 96.56 100 ASN A CA 1
ATOM 717 C C . ASN A 1 100 ? 6.132 -1.083 -1.514 1.00 96.56 100 ASN A C 1
ATOM 719 O O . ASN A 1 100 ? 6.836 -1.929 -0.972 1.00 96.56 100 ASN A O 1
ATOM 723 N N . GLY A 1 101 ? 5.645 -1.217 -2.745 1.00 96.19 101 GLY A N 1
ATOM 724 C CA . GLY A 1 101 ? 5.957 -2.307 -3.668 1.00 96.19 101 GLY A CA 1
ATOM 725 C C . GLY A 1 101 ? 6.724 -1.854 -4.912 1.00 96.19 101 GLY A C 1
ATOM 726 O O . GLY A 1 101 ? 6.719 -2.575 -5.903 1.00 96.19 101 GLY A O 1
ATOM 727 N N . ILE A 1 102 ? 7.349 -0.670 -4.901 1.00 95.75 102 ILE A N 1
ATOM 728 C CA . ILE A 1 102 ? 8.173 -0.188 -6.020 1.00 95.75 102 ILE A CA 1
ATOM 729 C C . ILE A 1 102 ? 9.402 -1.098 -6.147 1.00 95.75 102 ILE A C 1
ATOM 731 O O . ILE A 1 102 ? 10.230 -1.123 -5.245 1.00 95.75 102 ILE A O 1
ATOM 735 N N . GLY A 1 103 ? 9.490 -1.900 -7.212 1.00 92.56 103 GLY A N 1
ATOM 736 C CA . GLY A 1 103 ? 10.557 -2.896 -7.400 1.00 92.56 103 GLY A CA 1
ATOM 737 C C . GLY A 1 103 ? 10.643 -3.989 -6.325 1.00 92.56 103 GLY A C 1
ATOM 738 O O . GLY A 1 103 ? 11.649 -4.694 -6.251 1.00 92.56 103 GLY A O 1
ATOM 739 N N . LEU A 1 104 ? 9.619 -4.129 -5.478 1.00 91.38 104 LEU A N 1
ATOM 740 C CA . LEU A 1 104 ? 9.586 -5.058 -4.347 1.00 91.38 104 LEU A CA 1
ATOM 741 C C . LEU A 1 104 ? 8.469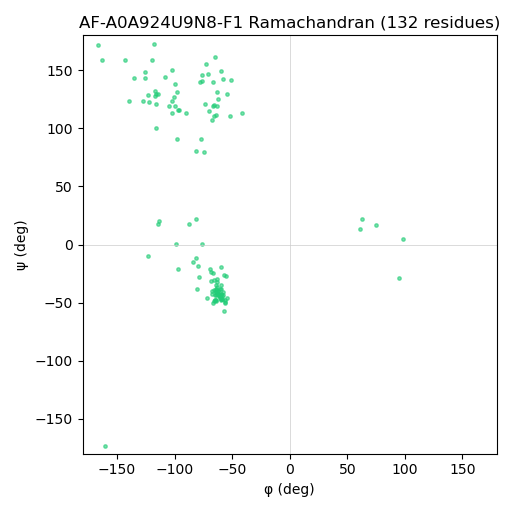 -6.092 -4.484 1.00 91.38 104 LEU A C 1
ATOM 743 O O . LEU A 1 104 ? 7.605 -6.015 -5.353 1.00 91.38 104 LEU A O 1
ATOM 747 N N . GLU A 1 105 ? 8.474 -7.069 -3.577 1.00 94.12 105 GLU A N 1
ATOM 748 C CA . GLU A 1 105 ? 7.443 -8.097 -3.527 1.00 94.12 105 GLU A CA 1
ATOM 749 C C . GLU A 1 105 ? 6.070 -7.483 -3.148 1.00 94.12 105 GLU A C 1
ATOM 751 O O . GLU A 1 105 ? 5.919 -6.892 -2.071 1.00 94.12 105 GLU A O 1
ATOM 756 N N . PRO A 1 106 ? 5.041 -7.610 -4.006 1.00 95.38 106 PRO A N 1
ATOM 757 C CA . PRO A 1 106 ? 3.734 -6.976 -3.803 1.00 95.38 106 PRO A CA 1
ATOM 758 C C . PRO A 1 106 ? 2.961 -7.505 -2.587 1.00 95.38 106 PRO A C 1
ATOM 760 O O . PRO A 1 106 ? 2.197 -6.764 -1.963 1.00 95.38 106 PRO A O 1
ATOM 763 N N . GLY A 1 107 ? 3.143 -8.774 -2.222 1.00 94.50 107 GLY A N 1
ATOM 764 C CA . GLY A 1 107 ? 2.582 -9.362 -1.009 1.00 94.50 107 GLY A CA 1
ATOM 765 C C . GLY A 1 107 ? 3.127 -8.718 0.268 1.00 94.50 107 GLY A C 1
ATOM 766 O O . GLY A 1 107 ? 2.352 -8.474 1.195 1.00 94.50 107 GLY A O 1
ATOM 767 N N . GLN A 1 108 ? 4.416 -8.375 0.313 1.00 95.25 108 GLN A N 1
ATOM 768 C CA . GLN A 1 108 ? 5.039 -7.633 1.410 1.00 95.25 108 GLN A CA 1
ATOM 769 C C . GLN A 1 108 ? 4.526 -6.197 1.478 1.00 95.25 108 GLN A C 1
ATOM 771 O O . GLN A 1 108 ? 4.237 -5.714 2.573 1.00 95.25 108 GLN A O 1
ATOM 776 N N . ALA A 1 109 ? 4.329 -5.537 0.334 1.00 97.50 109 ALA A N 1
ATOM 777 C CA . ALA A 1 109 ? 3.715 -4.211 0.299 1.00 97.50 109 ALA A CA 1
ATOM 778 C C . ALA A 1 109 ? 2.298 -4.241 0.903 1.00 97.50 109 ALA A C 1
ATOM 780 O O . ALA A 1 109 ? 1.982 -3.456 1.798 1.00 97.50 109 ALA A O 1
ATOM 781 N N . ALA A 1 110 ? 1.466 -5.205 0.495 1.00 98.00 110 ALA A N 1
ATOM 782 C CA . ALA A 1 110 ? 0.139 -5.398 1.078 1.00 98.00 110 ALA A CA 1
ATOM 783 C C . ALA A 1 110 ? 0.205 -5.706 2.581 1.00 98.00 110 ALA A C 1
ATOM 785 O O . ALA A 1 110 ? -0.531 -5.122 3.374 1.00 98.00 110 ALA A O 1
ATOM 786 N N . PHE A 1 111 ? 1.121 -6.586 2.989 1.00 97.44 111 PHE A N 1
ATOM 787 C CA . PHE A 1 111 ? 1.339 -6.939 4.388 1.00 97.44 111 PHE A CA 1
ATOM 788 C C . PHE A 1 111 ? 1.708 -5.722 5.249 1.00 97.44 111 PHE A C 1
ATOM 790 O O . PHE A 1 111 ? 1.143 -5.547 6.330 1.00 97.44 111 PHE A O 1
ATOM 797 N N . ALA A 1 112 ? 2.607 -4.866 4.762 1.00 97.25 112 ALA A N 1
ATOM 798 C CA . ALA A 1 112 ? 3.020 -3.643 5.442 1.00 97.25 112 ALA A CA 1
ATOM 799 C C . ALA A 1 112 ? 1.860 -2.645 5.572 1.00 97.25 112 ALA A C 1
ATOM 801 O O . ALA A 1 112 ? 1.600 -2.161 6.674 1.00 97.25 112 ALA A O 1
ATOM 802 N N . ALA A 1 113 ? 1.115 -2.393 4.488 1.00 98.31 113 ALA A N 1
ATOM 803 C CA . ALA A 1 113 ? -0.041 -1.495 4.514 1.00 98.31 113 ALA A CA 1
ATOM 804 C C . ALA A 1 113 ? -1.070 -1.932 5.568 1.00 98.31 113 ALA A C 1
ATOM 806 O O . ALA A 1 113 ? -1.490 -1.127 6.397 1.00 98.31 113 ALA A O 1
ATOM 807 N N . LEU A 1 114 ? -1.417 -3.224 5.599 1.00 98.19 114 LEU A N 1
ATOM 808 C CA . LEU A 1 114 ? -2.355 -3.790 6.575 1.00 98.19 114 LEU A CA 1
ATOM 809 C C . LEU A 1 114 ? -1.872 -3.604 8.019 1.00 98.19 114 LEU A C 1
ATOM 811 O O . LEU A 1 114 ? -2.650 -3.225 8.894 1.00 98.19 114 LEU A O 1
ATOM 815 N N . HIS A 1 115 ? -0.584 -3.831 8.278 1.00 97.62 115 HIS A N 1
ATOM 816 C CA . HIS A 1 115 ? -0.011 -3.623 9.607 1.00 97.62 115 HIS A CA 1
ATOM 817 C C . HIS A 1 115 ? -0.075 -2.165 10.045 1.00 97.62 115 HIS A C 1
ATOM 819 O O . HIS A 1 115 ? -0.439 -1.884 11.188 1.00 97.62 115 HIS A O 1
ATOM 825 N N . LEU A 1 116 ? 0.228 -1.236 9.141 1.00 97.88 116 LEU A N 1
ATOM 826 C CA . LEU A 1 116 ? 0.127 0.190 9.428 1.00 97.88 116 LEU A CA 1
ATOM 827 C C . LEU A 1 116 ? -1.322 0.599 9.715 1.00 97.88 116 LEU A C 1
ATOM 829 O O . LEU A 1 116 ? -1.551 1.310 10.692 1.00 97.88 116 LEU A O 1
ATOM 833 N N . VAL A 1 117 ? -2.304 0.075 8.968 1.00 98.00 117 VAL A N 1
ATOM 834 C CA . VAL A 1 117 ? -3.735 0.294 9.257 1.00 98.00 117 VAL A CA 1
ATOM 835 C C . VAL A 1 117 ? -4.095 -0.211 10.654 1.00 98.00 117 VAL A C 1
ATOM 837 O O . VAL A 1 117 ? -4.724 0.507 11.433 1.00 98.00 117 VAL A O 1
ATOM 840 N N . ALA A 1 118 ? -3.671 -1.426 11.011 1.00 97.00 118 ALA A N 1
ATOM 841 C CA . ALA A 1 118 ? -3.947 -2.006 12.325 1.00 97.00 118 ALA A CA 1
ATOM 842 C C . ALA A 1 118 ? -3.334 -1.172 13.463 1.00 97.00 118 ALA A C 1
ATOM 844 O O . ALA A 1 118 ? -3.995 -0.890 14.466 1.00 97.00 118 ALA A O 1
ATOM 845 N N . ILE A 1 119 ? -2.083 -0.732 13.296 1.00 96.38 119 ILE A N 1
ATOM 846 C CA . ILE A 1 119 ? -1.380 0.125 14.257 1.00 96.38 119 ILE A CA 1
ATOM 847 C C . ILE A 1 119 ? -2.082 1.480 14.383 1.00 96.38 119 ILE A C 1
ATOM 849 O O . ILE A 1 119 ? -2.373 1.914 15.500 1.00 96.38 119 ILE A O 1
ATOM 853 N N . SER A 1 120 ? -2.405 2.111 13.254 1.00 95.81 120 SER A N 1
ATOM 854 C CA . SER A 1 120 ? -3.101 3.396 13.198 1.00 95.81 120 SER A CA 1
ATOM 855 C C . SER A 1 120 ? -4.434 3.335 13.944 1.00 95.81 120 SER A C 1
ATOM 857 O O . SER A 1 120 ? -4.666 4.122 14.865 1.00 95.81 120 SER A O 1
ATOM 859 N N . ARG A 1 121 ? -5.268 2.322 13.668 1.00 94.81 121 ARG A N 1
ATOM 860 C CA . ARG A 1 121 ? -6.549 2.108 14.366 1.00 94.81 121 ARG A CA 1
ATOM 861 C C . ARG A 1 121 ? -6.365 1.892 15.864 1.00 94.81 121 ARG A C 1
ATOM 863 O O . ARG A 1 121 ? -7.077 2.498 16.665 1.00 94.81 121 ARG A O 1
ATOM 870 N N . LYS A 1 122 ? -5.384 1.075 16.261 1.00 93.31 122 LYS A N 1
ATOM 871 C CA . LYS A 1 122 ? -5.069 0.820 17.674 1.00 93.31 122 LYS A CA 1
ATOM 872 C C . LYS A 1 122 ? -4.675 2.098 18.415 1.00 93.31 122 LYS A C 1
ATOM 874 O O . LYS A 1 122 ? -5.017 2.250 19.587 1.00 93.31 122 LYS A O 1
ATOM 879 N N . TRP A 1 123 ? -3.934 2.998 17.775 1.00 92.50 123 TRP A N 1
ATOM 880 C CA . TRP A 1 123 ? -3.498 4.256 18.387 1.00 92.50 123 TRP A CA 1
ATOM 881 C C . TRP A 1 123 ? -4.587 5.328 18.367 1.00 92.50 123 TRP A C 1
ATOM 883 O O . TRP A 1 123 ? -4.768 6.007 19.376 1.00 92.50 123 TRP A O 1
ATOM 893 N N . ALA A 1 124 ? -5.376 5.413 17.297 1.00 87.88 124 ALA A N 1
ATOM 894 C CA . ALA A 1 124 ? -6.537 6.297 17.214 1.00 87.88 124 ALA A CA 1
ATOM 895 C C . ALA A 1 124 ? -7.623 5.937 18.246 1.00 87.88 124 ALA A C 1
ATOM 897 O O . ALA A 1 124 ? -8.225 6.820 18.850 1.00 87.88 124 ALA A O 1
ATOM 898 N N . ALA A 1 125 ? -7.837 4.646 18.522 1.00 78.19 125 ALA A N 1
ATOM 899 C CA . ALA A 1 125 ? -8.769 4.196 19.561 1.00 78.19 125 ALA A CA 1
ATOM 900 C C . ALA A 1 125 ? -8.289 4.514 20.991 1.00 78.19 125 ALA A C 1
ATOM 902 O O . ALA A 1 125 ? -9.092 4.561 21.920 1.00 78.19 125 ALA A O 1
ATOM 903 N N . LYS A 1 126 ? -6.983 4.743 21.186 1.00 69.50 126 LYS A N 1
ATOM 904 C CA . LYS A 1 126 ? -6.375 5.083 22.482 1.00 69.50 126 LYS A CA 1
ATOM 905 C C . LYS A 1 126 ? -6.372 6.585 22.779 1.00 69.50 126 LYS A C 1
ATOM 907 O O . LYS A 1 126 ? -5.607 7.015 23.648 1.00 69.50 126 LYS A O 1
ATOM 912 N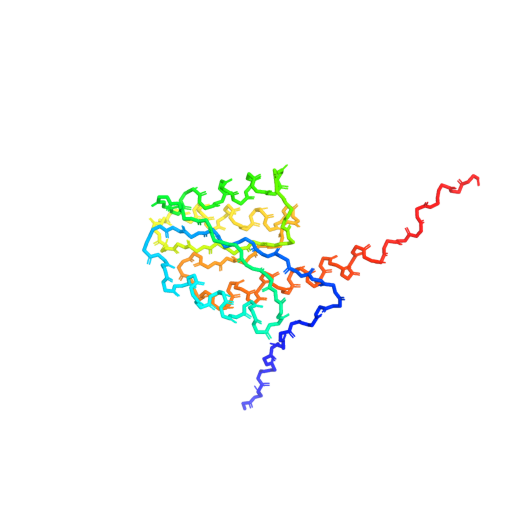 N . THR A 1 127 ? -7.187 7.388 22.090 1.00 59.44 127 THR A N 1
ATOM 913 C CA . THR A 1 127 ? -7.308 8.822 22.376 1.00 59.44 127 THR A CA 1
ATOM 914 C C . THR A 1 127 ? -7.579 9.026 23.868 1.00 59.44 127 THR A C 1
ATOM 916 O O . THR A 1 127 ? -8.616 8.648 24.411 1.00 59.44 127 THR A O 1
ATOM 919 N N . LYS A 1 128 ? -6.581 9.580 24.572 1.00 57.91 128 LYS A N 1
ATOM 920 C CA . LYS A 1 128 ? -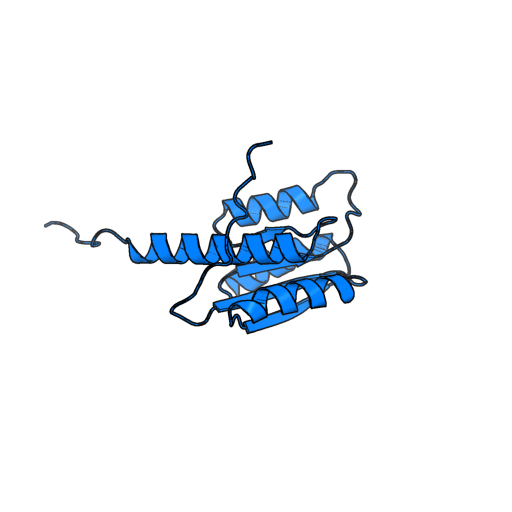6.740 10.054 25.948 1.00 57.91 128 LYS A CA 1
ATOM 921 C C . LYS A 1 128 ? -7.905 11.035 25.930 1.00 57.91 128 LYS A C 1
ATOM 923 O O . LYS A 1 128 ? -7.904 11.918 25.076 1.00 57.91 128 LYS A O 1
ATOM 928 N N . GLY A 1 129 ? -8.874 10.857 26.832 1.00 57.75 129 GLY A N 1
ATOM 929 C CA . GLY A 1 129 ? -10.074 11.688 26.906 1.00 57.75 129 GLY A CA 1
ATOM 930 C C . GLY A 1 129 ? -9.733 13.159 26.688 1.00 57.75 129 GLY A C 1
ATOM 931 O O . GLY A 1 129 ? -9.008 13.753 27.486 1.00 57.75 129 GLY A O 1
ATOM 932 N N . ILE A 1 130 ? -10.203 13.712 25.570 1.00 59.97 130 ILE A N 1
ATOM 933 C CA . ILE A 1 130 ? -10.055 15.125 25.235 1.00 59.97 130 ILE A CA 1
ATOM 934 C C . ILE A 1 130 ? -11.045 15.863 26.135 1.00 59.97 130 ILE A C 1
ATOM 936 O O . ILE A 1 130 ? -12.174 16.150 25.756 1.00 59.97 130 ILE A O 1
ATOM 940 N N . GLY A 1 131 ? -10.648 16.063 27.387 1.00 66.06 131 GLY A N 1
ATOM 941 C CA . GLY A 1 131 ? -11.312 16.949 28.323 1.00 66.06 131 GLY A CA 1
ATOM 942 C C . GLY A 1 131 ? -10.467 18.202 28.455 1.00 66.06 131 GLY A C 1
ATOM 943 O O . GLY A 1 131 ? -9.320 18.128 28.894 1.00 66.06 131 GLY A O 1
ATOM 944 N N . PHE A 1 132 ? -11.029 19.356 28.111 1.00 70.50 132 PHE A N 1
ATOM 945 C CA . PHE A 1 132 ? -10.563 20.593 28.720 1.00 70.50 132 PHE A CA 1
ATOM 946 C C . PHE A 1 132 ? -10.886 20.474 30.214 1.00 70.50 132 PHE A C 1
ATOM 948 O O . PHE A 1 132 ? -12.055 20.408 30.590 1.00 70.50 132 PHE A O 1
ATOM 955 N N . ARG A 1 133 ? -9.864 20.356 31.069 1.00 53.09 133 ARG A N 1
ATOM 956 C CA . ARG A 1 133 ? -10.061 20.591 32.502 1.00 53.09 133 ARG A CA 1
ATOM 957 C C . ARG A 1 133 ? -10.288 22.091 32.668 1.00 53.09 133 ARG A C 1
ATOM 959 O O . ARG A 1 133 ? -9.401 22.866 32.315 1.00 53.09 133 ARG A O 1
ATOM 966 N N . ALA A 1 134 ? -11.491 22.450 33.114 1.00 51.91 134 ALA A N 1
ATOM 967 C CA . ALA A 1 134 ? -11.759 23.739 33.740 1.00 51.91 134 ALA A CA 1
ATOM 968 C C . ALA A 1 134 ? -10.995 23.847 35.067 1.00 51.91 134 ALA A C 1
ATOM 970 O O . ALA A 1 134 ? -10.745 22.779 35.681 1.00 51.91 134 ALA A O 1
#

Foldseek 3Di:
DPDDPDDDFDADPDEAEEEEEEEPPCPVLVVLLVVLQVVRPYHYDYDYDNALVCQLVVVVVCVVPHDHLAYERYHEQPDPPCPSVVSQVVVVVVLGLFQYHHNHRSSSSSRSSSVSSVVSVVVVVVPDPPDDDD